Protein AF-A0A699S5C2-F1 (afdb_monomer_lite)

Sequence (89 aa):
MGFSFELTAFSYPDYVGCIDSRKSTSEGIQFLGDKLVSWMSKKQNCTAMSSAEAEYVALSVSCAQVMWMRTQLQDYGFNYNKIPLYCDC

Radius of gyration: 14.58 Å; chains: 1; bounding box: 41×18×41 Å

Structure (mmCIF, N/CA/C/O backbone):
data_AF-A0A699S5C2-F1
#
_entry.id   AF-A0A699S5C2-F1
#
loop_
_atom_site.group_PDB
_atom_site.id
_atom_site.type_symbol
_atom_site.label_atom_id
_atom_site.label_alt_id
_atom_site.label_comp_id
_atom_site.label_asym_id
_atom_site.label_entity_id
_atom_site.label_seq_id
_atom_site.pdbx_PDB_ins_code
_atom_site.Cartn_x
_atom_site.Cartn_y
_atom_site.Cartn_z
_atom_site.occupancy
_atom_site.B_iso_or_equiv
_atom_site.auth_seq_id
_atom_site.auth_comp_id
_atom_site.auth_asym_id
_atom_site.auth_atom_id
_atom_site.pdbx_PDB_model_num
ATOM 1 N N . MET A 1 1 ? -25.784 -5.760 13.396 1.00 38.28 1 MET A N 1
ATOM 2 C CA . MET A 1 1 ? -25.546 -5.974 11.954 1.00 38.28 1 MET A CA 1
ATOM 3 C C . MET A 1 1 ? -24.326 -5.136 11.602 1.00 38.28 1 MET A C 1
ATOM 5 O O . MET A 1 1 ? -24.456 -3.945 11.370 1.00 38.28 1 MET A O 1
ATOM 9 N N . GLY A 1 2 ? -23.130 -5.687 11.816 1.00 47.25 2 GLY A N 1
ATOM 10 C CA . GLY A 1 2 ? -21.888 -4.928 11.674 1.00 47.25 2 GLY A CA 1
ATOM 11 C C . GLY A 1 2 ? -21.468 -4.928 10.216 1.00 47.25 2 GLY A C 1
ATOM 12 O O . GLY A 1 2 ? -21.254 -5.999 9.660 1.00 47.25 2 GLY A O 1
ATOM 13 N N . PHE A 1 3 ? -21.369 -3.755 9.597 1.00 53.66 3 PHE A N 1
ATOM 14 C CA . PHE A 1 3 ? -20.617 -3.626 8.356 1.00 53.66 3 PHE A CA 1
ATOM 15 C C . PHE A 1 3 ? -19.161 -3.973 8.685 1.00 53.66 3 PHE A C 1
ATOM 17 O O . PHE A 1 3 ? -18.526 -3.279 9.480 1.00 53.66 3 PHE A O 1
ATOM 24 N N . SER A 1 4 ? -18.646 -5.081 8.157 1.00 64.44 4 SER A N 1
ATOM 25 C CA . SER A 1 4 ? -17.219 -5.381 8.231 1.00 64.44 4 SER A CA 1
ATOM 26 C C . SER A 1 4 ? -16.503 -4.424 7.284 1.00 64.44 4 SER A C 1
ATOM 28 O O . SER A 1 4 ? -16.471 -4.635 6.074 1.00 64.44 4 SER A O 1
ATOM 30 N N . PHE A 1 5 ? -15.982 -3.327 7.824 1.00 74.62 5 PHE A N 1
ATOM 31 C CA . PHE A 1 5 ? -15.194 -2.351 7.076 1.00 74.62 5 PHE A CA 1
ATOM 32 C C . PHE A 1 5 ? -13.786 -2.898 6.810 1.00 74.62 5 PHE A C 1
ATOM 34 O O . PHE A 1 5 ? -12.811 -2.368 7.312 1.00 74.62 5 PHE A O 1
ATOM 41 N N . GLU A 1 6 ? -13.645 -3.998 6.076 1.00 86.31 6 GLU A N 1
ATOM 42 C CA . GLU A 1 6 ? -12.322 -4.564 5.795 1.00 86.31 6 GLU A CA 1
ATOM 43 C C . GLU A 1 6 ? -11.561 -3.677 4.802 1.00 86.31 6 GLU A C 1
ATOM 45 O O . GLU A 1 6 ? -12.030 -3.434 3.691 1.00 86.31 6 GLU A O 1
ATOM 50 N N . LEU A 1 7 ? -10.396 -3.162 5.203 1.00 88.75 7 LEU A N 1
ATOM 51 C CA . LEU A 1 7 ? -9.511 -2.433 4.297 1.00 88.75 7 LEU A CA 1
ATOM 52 C C . LEU A 1 7 ? -8.764 -3.450 3.429 1.00 88.75 7 LEU A C 1
ATOM 54 O O . LEU A 1 7 ? -8.029 -4.272 3.967 1.00 88.75 7 LEU A O 1
ATOM 58 N N . THR A 1 8 ? -8.938 -3.379 2.112 1.00 91.00 8 THR A N 1
ATOM 59 C CA . THR A 1 8 ? -8.254 -4.234 1.128 1.00 91.00 8 THR A CA 1
ATOM 60 C C . THR A 1 8 ? -7.556 -3.370 0.093 1.00 91.00 8 THR A C 1
ATOM 62 O O . THR A 1 8 ? -8.103 -2.350 -0.329 1.00 91.00 8 THR A O 1
ATOM 65 N N . ALA A 1 9 ? -6.362 -3.771 -0.337 1.00 91.31 9 ALA A N 1
ATOM 66 C CA . ALA A 1 9 ? -5.620 -3.059 -1.365 1.00 91.31 9 ALA A CA 1
ATOM 67 C C . ALA A 1 9 ? -5.164 -3.975 -2.498 1.00 91.31 9 ALA A C 1
ATOM 69 O O . ALA A 1 9 ? -4.791 -5.126 -2.279 1.00 91.31 9 ALA A O 1
ATOM 70 N N . PHE A 1 10 ? -5.154 -3.421 -3.703 1.00 88.88 10 PHE A N 1
ATOM 71 C CA . PHE A 1 10 ? -4.645 -4.036 -4.920 1.00 88.88 10 PHE A CA 1
ATOM 72 C C . PHE A 1 10 ? -3.515 -3.173 -5.472 1.00 88.88 10 PHE A C 1
ATOM 74 O O . PHE A 1 10 ? -3.553 -1.947 -5.350 1.00 88.88 10 PHE A O 1
ATOM 81 N N . SER A 1 11 ? -2.505 -3.804 -6.056 1.00 87.69 11 SER A N 1
ATOM 82 C CA . SER A 1 11 ? -1.404 -3.153 -6.754 1.00 87.69 11 SER A CA 1
ATOM 83 C C . SER A 1 11 ? -1.255 -3.752 -8.145 1.00 87.69 11 SER A C 1
ATOM 85 O O . SER A 1 11 ? -1.277 -4.972 -8.297 1.00 87.69 11 SER A O 1
ATOM 87 N N . TYR A 1 12 ? -1.091 -2.876 -9.132 1.00 83.56 12 TYR A N 1
ATOM 88 C CA . TYR A 1 12 ? -0.915 -3.230 -10.534 1.00 83.56 12 TYR A CA 1
ATOM 89 C C . TYR A 1 12 ? 0.397 -2.603 -11.025 1.00 83.56 12 TYR A C 1
ATOM 91 O O . TYR A 1 12 ? 0.482 -1.378 -11.191 1.00 83.56 12 TYR A O 1
ATOM 99 N N . PRO A 1 13 ? 1.460 -3.403 -11.177 1.00 78.12 13 PRO A N 1
ATOM 100 C CA . PRO A 1 13 ? 2.711 -2.953 -11.757 1.00 78.12 13 PRO A CA 1
ATOM 101 C C . PRO A 1 13 ? 2.622 -2.948 -13.283 1.00 78.12 13 PRO A C 1
ATOM 103 O O . PRO A 1 13 ? 2.437 -3.985 -13.907 1.00 78.12 13 PRO A O 1
ATOM 106 N N . ASP A 1 14 ? 2.826 -1.789 -13.906 1.00 73.31 14 ASP A N 1
ATOM 107 C CA . ASP A 1 14 ? 2.983 -1.701 -15.357 1.00 73.31 14 ASP A CA 1
ATOM 108 C C . ASP A 1 14 ? 4.469 -1.635 -15.727 1.00 73.31 14 ASP A C 1
ATOM 110 O O . ASP A 1 14 ? 5.154 -0.638 -15.483 1.00 73.31 14 ASP A O 1
ATOM 114 N N . TYR A 1 15 ? 4.979 -2.707 -16.334 1.00 59.53 15 TYR A N 1
ATOM 115 C CA . TYR A 1 15 ? 6.348 -2.780 -16.848 1.00 59.53 15 TYR A CA 1
ATOM 116 C C . TYR A 1 15 ? 6.493 -2.247 -18.290 1.00 59.53 15 TYR A C 1
ATOM 118 O O . TYR A 1 15 ? 7.581 -1.826 -18.680 1.00 59.53 15 TYR A O 1
ATOM 126 N N . VAL A 1 16 ? 5.422 -2.229 -19.094 1.00 58.00 16 VAL A N 1
ATOM 127 C CA . VAL A 1 16 ? 5.501 -2.102 -20.568 1.00 58.00 16 VAL A CA 1
ATOM 128 C C . VAL A 1 16 ? 4.959 -0.763 -21.095 1.00 58.00 16 VAL A C 1
ATOM 130 O O . VAL A 1 16 ? 5.219 -0.401 -22.243 1.00 58.00 16 VAL A O 1
ATOM 133 N N . GLY A 1 17 ? 4.279 0.038 -20.274 1.00 55.34 17 GLY A N 1
ATOM 134 C CA . GLY A 1 17 ? 3.505 1.203 -20.723 1.00 55.34 17 GLY A CA 1
ATOM 135 C C . GLY A 1 17 ? 4.244 2.400 -21.338 1.00 55.34 17 GLY A C 1
ATOM 136 O O . GLY A 1 17 ? 3.584 3.359 -21.736 1.00 55.34 17 GLY A O 1
ATOM 137 N N . CYS A 1 18 ? 5.581 2.426 -21.454 1.00 52.50 18 CYS A N 1
ATOM 138 C CA . CYS A 1 18 ? 6.254 3.582 -22.065 1.00 52.50 18 CYS A CA 1
ATOM 139 C C . CYS A 1 18 ? 7.543 3.250 -22.835 1.00 52.50 18 CYS A C 1
ATOM 141 O O . CYS A 1 18 ? 8.648 3.376 -22.301 1.00 52.50 18 CYS A O 1
ATOM 143 N N . ILE A 1 19 ? 7.398 2.931 -24.127 1.00 51.75 19 ILE A N 1
ATOM 144 C CA . ILE A 1 19 ? 8.507 2.774 -25.093 1.00 51.75 19 ILE A CA 1
ATOM 145 C C . ILE A 1 19 ? 9.379 4.045 -25.173 1.00 51.75 19 ILE A C 1
ATOM 147 O O . ILE A 1 19 ? 10.595 3.936 -25.308 1.00 51.75 19 ILE A O 1
ATOM 151 N N . ASP A 1 20 ? 8.790 5.231 -24.980 1.00 51.41 20 ASP A N 1
ATOM 152 C CA . ASP A 1 20 ? 9.499 6.516 -25.085 1.00 51.41 20 ASP A CA 1
ATOM 153 C C . ASP A 1 20 ? 10.318 6.913 -23.842 1.00 51.41 20 ASP A C 1
ATOM 155 O O . ASP A 1 20 ? 11.227 7.732 -23.950 1.00 51.41 20 ASP A O 1
ATOM 159 N N . SER A 1 21 ? 10.024 6.376 -22.646 1.00 55.44 21 SER A N 1
ATOM 160 C CA . SER A 1 21 ? 10.737 6.782 -21.414 1.00 55.44 21 SER A CA 1
ATOM 161 C C . SER A 1 21 ? 11.235 5.648 -20.521 1.00 55.44 21 SER A C 1
ATOM 163 O O . SER A 1 21 ? 11.941 5.931 -19.554 1.00 55.44 21 SER A O 1
ATOM 165 N N . ARG A 1 22 ? 10.888 4.383 -20.810 1.00 56.94 22 ARG A N 1
ATOM 166 C CA . ARG A 1 22 ? 11.143 3.215 -19.940 1.00 56.94 22 ARG A CA 1
ATOM 167 C C . ARG A 1 22 ? 10.729 3.435 -18.476 1.00 56.94 22 ARG A C 1
ATOM 169 O O . ARG A 1 22 ? 11.339 2.887 -17.567 1.00 56.94 22 ARG A O 1
ATOM 176 N N . LYS A 1 23 ? 9.754 4.305 -18.214 1.00 58.75 23 LYS A N 1
ATOM 177 C CA . LYS A 1 23 ? 9.247 4.570 -16.864 1.00 58.75 23 LYS A CA 1
ATOM 178 C C . LYS A 1 23 ? 7.932 3.833 -16.699 1.00 58.75 23 LYS A C 1
ATOM 180 O O . LYS A 1 23 ? 6.968 4.159 -17.388 1.00 58.75 23 LYS A O 1
ATOM 185 N N . SER A 1 24 ? 7.938 2.866 -15.795 1.00 65.19 24 SER A N 1
ATOM 186 C CA . SER A 1 24 ? 6.778 2.093 -15.367 1.00 65.19 24 SER A CA 1
ATOM 187 C C . SER A 1 24 ? 5.731 2.967 -14.682 1.00 65.19 24 SER A C 1
ATOM 189 O O . SER A 1 24 ? 6.062 4.010 -14.110 1.00 65.19 24 SER A O 1
ATOM 191 N N . THR A 1 25 ? 4.475 2.535 -14.703 1.00 71.31 25 THR A N 1
ATOM 192 C CA . THR A 1 25 ? 3.398 3.141 -13.910 1.00 71.31 25 THR A CA 1
ATOM 193 C C . THR A 1 25 ? 3.025 2.166 -12.802 1.00 71.31 25 THR A C 1
ATOM 195 O O . THR A 1 25 ? 2.851 0.979 -13.040 1.00 71.31 25 THR A O 1
ATOM 198 N N . SER A 1 26 ? 2.955 2.644 -11.566 1.00 77.31 26 SER A N 1
ATOM 199 C CA . SER A 1 26 ? 2.427 1.871 -10.447 1.00 77.31 26 SER A CA 1
ATOM 200 C C . SER A 1 26 ? 1.008 2.319 -10.180 1.00 77.31 26 SER A C 1
ATOM 202 O O . SER A 1 26 ? 0.793 3.482 -9.827 1.00 77.31 26 SER A O 1
ATOM 204 N N . GLU A 1 27 ? 0.059 1.405 -10.320 1.00 84.06 27 GLU A N 1
ATOM 205 C CA . GLU A 1 27 ? -1.326 1.658 -9.952 1.00 84.06 27 GLU A CA 1
ATOM 206 C C . GLU A 1 27 ? -1.693 0.901 -8.681 1.00 84.06 27 GLU A C 1
ATOM 208 O O . GLU A 1 27 ? -1.101 -0.125 -8.326 1.00 84.06 27 GLU A O 1
ATOM 213 N N . GLY A 1 28 ? -2.651 1.453 -7.952 1.00 86.88 28 GLY A N 1
ATOM 214 C CA . GLY A 1 28 ? -3.144 0.855 -6.728 1.00 86.88 28 GLY A CA 1
ATOM 215 C C . GLY A 1 28 ? -4.573 1.274 -6.449 1.00 86.88 28 GLY A C 1
ATOM 216 O O . GLY A 1 28 ? -4.961 2.410 -6.713 1.00 86.88 28 GLY A O 1
ATOM 217 N N . ILE A 1 29 ? -5.352 0.342 -5.914 1.00 90.75 29 ILE A N 1
ATOM 218 C CA . ILE A 1 29 ? -6.767 0.538 -5.595 1.00 90.75 29 ILE A CA 1
ATOM 219 C C . ILE A 1 29 ? -6.982 0.119 -4.158 1.00 90.75 29 ILE A C 1
ATOM 221 O O . ILE A 1 29 ? -6.519 -0.947 -3.755 1.00 90.75 29 ILE A O 1
ATOM 225 N N . GLN A 1 30 ? -7.700 0.928 -3.389 1.00 91.44 30 GLN A N 1
ATOM 226 C CA . GLN A 1 30 ? -8.023 0.617 -2.005 1.00 91.44 30 GLN A CA 1
ATOM 227 C C . GLN A 1 30 ? -9.531 0.636 -1.782 1.00 91.44 30 GLN A C 1
ATOM 229 O O . GLN A 1 30 ? -10.237 1.587 -2.138 1.00 91.44 30 GLN A O 1
ATOM 234 N N . PHE A 1 31 ? -10.001 -0.428 -1.145 1.00 90.69 31 PHE A N 1
ATOM 235 C CA . PHE A 1 31 ? -11.390 -0.666 -0.796 1.00 90.69 31 PHE A CA 1
ATOM 236 C C . PHE A 1 31 ? -11.567 -0.664 0.717 1.00 90.69 31 PHE A C 1
ATOM 238 O O . PHE A 1 31 ? -10.712 -1.161 1.446 1.00 90.69 31 PHE A O 1
ATO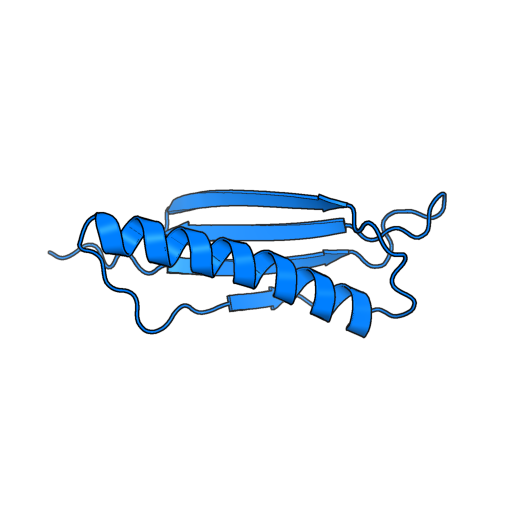M 245 N N . LEU A 1 32 ? -12.693 -0.129 1.181 1.00 90.12 32 LEU A N 1
ATOM 246 C CA . LEU A 1 32 ? -13.155 -0.254 2.559 1.00 90.12 32 LEU A CA 1
ATOM 247 C C . LEU A 1 32 ? -14.500 -0.987 2.548 1.00 90.12 32 LEU A C 1
ATOM 249 O O . LEU A 1 32 ? -15.524 -0.417 2.155 1.00 90.12 32 LEU A O 1
ATOM 253 N N . GLY A 1 33 ? -14.490 -2.262 2.937 1.00 88.25 33 GLY A N 1
ATOM 254 C CA . GLY A 1 33 ? -15.556 -3.194 2.569 1.00 88.25 33 GLY A CA 1
ATOM 255 C C . GLY A 1 33 ? -15.667 -3.274 1.044 1.00 88.25 33 GLY A C 1
ATOM 256 O O . GLY A 1 33 ? -14.657 -3.336 0.352 1.00 88.25 33 GLY A O 1
ATOM 257 N N . ASP A 1 34 ? -16.881 -3.158 0.510 1.00 88.00 34 ASP A N 1
ATOM 258 C CA . ASP A 1 34 ? -17.123 -3.218 -0.942 1.00 88.00 34 ASP A CA 1
ATOM 259 C C . ASP A 1 34 ? -17.002 -1.854 -1.648 1.00 88.00 34 ASP A C 1
ATOM 261 O O . ASP A 1 34 ? -17.351 -1.711 -2.822 1.00 88.00 34 ASP A O 1
ATOM 265 N N . LYS A 1 35 ? -16.560 -0.805 -0.941 1.00 89.94 35 LYS A N 1
ATOM 266 C CA . LYS A 1 35 ? -16.512 0.561 -1.482 1.00 89.94 35 LYS A CA 1
ATOM 267 C C . LYS A 1 35 ? -15.094 0.953 -1.862 1.00 89.94 35 LYS A C 1
ATOM 269 O O . LYS A 1 35 ? -14.212 0.951 -1.008 1.00 89.94 35 LYS A O 1
ATOM 274 N N . LEU A 1 36 ? -14.896 1.362 -3.115 1.00 90.56 36 LEU A N 1
ATOM 275 C CA . LEU A 1 36 ? -13.655 2.000 -3.552 1.00 90.56 36 LEU A CA 1
ATOM 276 C C . LEU A 1 36 ? -13.536 3.360 -2.861 1.00 90.56 36 LEU A C 1
ATOM 278 O O . LEU A 1 36 ? -14.401 4.223 -3.017 1.00 90.56 36 LEU A O 1
ATOM 282 N N . VAL A 1 37 ? -12.475 3.531 -2.079 1.00 90.75 37 VAL A N 1
ATOM 283 C CA . VAL A 1 37 ? -12.233 4.746 -1.284 1.00 90.75 37 VAL A CA 1
ATOM 284 C C . VAL A 1 37 ? -10.995 5.503 -1.742 1.00 90.75 37 VAL A C 1
ATOM 286 O O . VAL A 1 37 ? -10.879 6.697 -1.474 1.00 90.75 37 VAL A O 1
ATOM 289 N N . SER A 1 38 ? -10.067 4.836 -2.432 1.00 88.50 38 SER A N 1
ATOM 290 C CA . SER A 1 38 ? -8.874 5.478 -2.967 1.00 88.50 38 SER A CA 1
ATOM 291 C C . SER A 1 38 ? -8.339 4.740 -4.194 1.00 88.50 38 SER A C 1
ATOM 293 O O . SER A 1 38 ? -8.533 3.534 -4.354 1.00 88.50 38 SER A O 1
ATOM 295 N N . TRP A 1 39 ? -7.700 5.506 -5.073 1.00 88.12 39 TRP A N 1
ATOM 296 C CA . TRP A 1 39 ? -6.999 5.045 -6.263 1.00 88.12 39 TRP A CA 1
ATOM 297 C C . TRP A 1 39 ? -5.707 5.848 -6.385 1.00 88.12 39 TRP A C 1
ATOM 299 O O . TRP A 1 39 ? -5.696 7.059 -6.142 1.00 88.12 39 TRP A O 1
ATOM 309 N N . MET A 1 40 ? -4.629 5.195 -6.799 1.00 84.25 40 MET A N 1
ATOM 310 C CA . MET A 1 40 ? -3.380 5.842 -7.174 1.00 84.25 40 MET A CA 1
ATOM 311 C C . MET A 1 40 ? -2.932 5.379 -8.555 1.00 84.25 40 MET A C 1
ATOM 313 O O . MET A 1 40 ? -3.03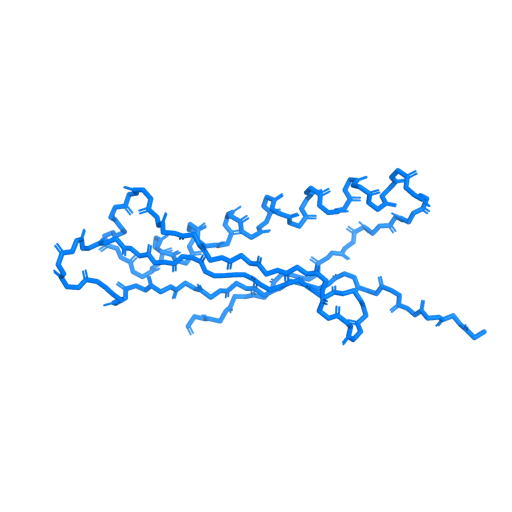3 4.205 -8.889 1.00 84.25 40 MET A O 1
ATOM 317 N N . SER A 1 41 ? -2.371 6.304 -9.327 1.00 82.38 41 SER A N 1
ATOM 318 C CA . SER A 1 41 ? 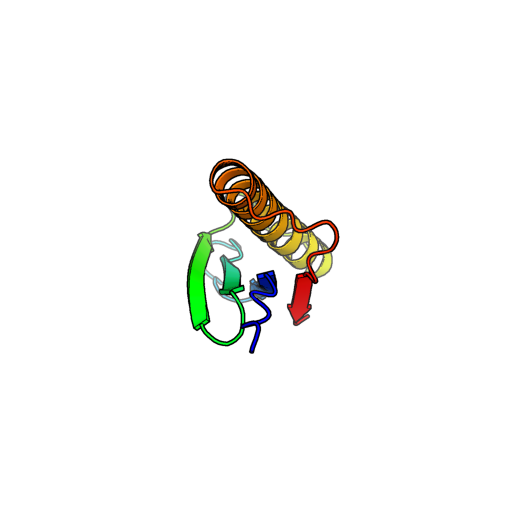-1.589 5.998 -10.522 1.00 82.38 41 SER A CA 1
ATOM 319 C C . SER A 1 41 ? -0.348 6.879 -10.473 1.00 82.38 41 SER A C 1
ATOM 321 O O . SER A 1 41 ? -0.431 8.110 -10.498 1.00 82.38 41 SER A O 1
ATOM 323 N N . LYS A 1 42 ? 0.810 6.258 -10.255 1.00 78.44 42 LYS A N 1
ATOM 324 C CA . LYS A 1 42 ? 2.080 6.948 -10.038 1.00 78.44 42 LYS A CA 1
ATOM 325 C C . LYS A 1 42 ? 3.091 6.482 -11.065 1.00 78.44 42 LYS A C 1
ATOM 327 O O . LYS A 1 42 ? 3.539 5.340 -11.037 1.00 78.44 42 LYS A O 1
ATOM 332 N N . LYS A 1 43 ? 3.527 7.402 -11.922 1.00 77.06 43 LYS A N 1
ATOM 333 C CA . LYS A 1 43 ? 4.674 7.163 -12.796 1.00 77.06 43 LYS A CA 1
ATOM 334 C C . LYS A 1 43 ? 5.928 6.977 -11.941 1.00 77.06 43 LYS A C 1
ATOM 336 O O . LYS A 1 43 ? 6.247 7.826 -11.105 1.00 77.06 43 LYS A O 1
ATOM 341 N N . GLN A 1 44 ? 6.631 5.870 -12.134 1.00 68.81 44 GLN A N 1
ATOM 342 C CA . GLN A 1 44 ? 7.880 5.598 -11.442 1.00 68.81 44 GLN A CA 1
ATOM 343 C C . GLN A 1 44 ? 8.942 6.611 -11.886 1.00 68.81 44 GLN A C 1
ATOM 345 O O . GLN A 1 44 ? 9.110 6.911 -13.072 1.00 68.81 44 GLN A O 1
ATOM 350 N N . ASN A 1 45 ? 9.651 7.175 -10.906 1.00 65.19 45 ASN A N 1
ATOM 351 C CA . ASN A 1 45 ? 10.749 8.106 -11.170 1.00 65.19 45 ASN A CA 1
ATOM 352 C C . ASN A 1 45 ? 11.964 7.379 -11.760 1.00 65.19 45 ASN A C 1
ATOM 354 O O . ASN A 1 45 ? 12.670 7.957 -12.589 1.00 65.19 45 ASN A O 1
ATOM 358 N N . CYS A 1 46 ? 12.162 6.122 -11.353 1.00 62.25 46 CYS A N 1
ATOM 359 C CA . CYS A 1 46 ? 13.199 5.235 -11.857 1.00 62.25 46 CYS A CA 1
ATOM 360 C C . CYS A 1 46 ? 12.656 4.336 -12.969 1.00 62.25 46 CYS A C 1
ATOM 362 O O . CYS A 1 46 ? 11.501 3.915 -12.945 1.00 62.25 46 CYS A O 1
ATOM 364 N N . THR A 1 47 ? 13.514 4.049 -13.941 1.00 66.88 47 THR A N 1
ATOM 365 C CA . THR A 1 47 ? 13.277 3.018 -14.947 1.00 66.88 47 THR A CA 1
ATOM 366 C C . THR A 1 47 ? 13.489 1.659 -14.301 1.00 66.88 47 THR A C 1
ATOM 368 O O . THR A 1 47 ? 14.617 1.349 -13.926 1.00 66.88 47 THR A O 1
ATOM 371 N N . ALA A 1 48 ? 12.426 0.865 -14.175 1.00 67.44 48 ALA A N 1
ATOM 372 C CA . ALA A 1 48 ? 12.552 -0.522 -13.754 1.00 67.44 48 ALA A CA 1
ATOM 373 C C . ALA A 1 48 ? 13.311 -1.305 -14.835 1.00 67.44 48 ALA A C 1
ATOM 375 O O . ALA A 1 48 ? 12.959 -1.270 -16.017 1.00 67.44 48 ALA A O 1
ATOM 376 N N . MET A 1 49 ? 14.378 -1.998 -14.448 1.00 74.12 49 MET A N 1
ATOM 377 C CA . MET A 1 49 ? 15.181 -2.813 -15.364 1.00 74.12 49 MET A CA 1
ATOM 378 C C . MET A 1 49 ? 14.608 -4.227 -15.532 1.00 74.12 49 MET A C 1
ATOM 380 O O . MET A 1 49 ? 15.017 -4.944 -16.441 1.00 74.12 49 MET A O 1
ATOM 384 N N . SER A 1 50 ? 13.636 -4.617 -14.701 1.00 74.62 50 SER A N 1
ATOM 385 C CA . SER A 1 50 ? 12.938 -5.909 -14.749 1.00 74.62 50 SER A CA 1
ATOM 386 C C . SER A 1 50 ? 11.482 -5.791 -14.280 1.00 74.62 50 SER A C 1
ATOM 388 O O . SER A 1 50 ? 11.133 -4.830 -13.591 1.00 74.62 50 SER A O 1
ATOM 390 N N . SER A 1 51 ? 10.643 -6.779 -14.612 1.00 75.31 51 SER A N 1
ATOM 391 C CA . SER A 1 51 ? 9.260 -6.854 -14.115 1.00 75.31 51 SER A CA 1
ATOM 392 C C . SER A 1 51 ? 9.210 -6.990 -12.591 1.00 75.31 51 SER A C 1
ATOM 394 O O . SER A 1 51 ? 8.484 -6.250 -11.943 1.00 75.31 51 SER A O 1
ATOM 396 N N . ALA A 1 52 ? 10.078 -7.824 -12.010 1.00 83.06 52 ALA A N 1
ATOM 397 C CA . ALA A 1 52 ? 10.173 -8.012 -10.562 1.00 83.06 52 ALA A CA 1
ATOM 398 C C . ALA A 1 52 ? 10.504 -6.707 -9.811 1.00 83.06 52 ALA A C 1
ATOM 400 O O . ALA A 1 52 ? 9.989 -6.451 -8.724 1.00 83.06 52 ALA A O 1
ATOM 401 N N . GLU A 1 53 ? 11.350 -5.852 -10.391 1.00 81.19 53 GLU A N 1
ATOM 402 C CA . GLU A 1 53 ? 11.627 -4.526 -9.835 1.00 81.19 53 GLU A CA 1
ATOM 403 C C . GLU A 1 53 ? 10.398 -3.611 -9.933 1.00 81.19 53 GLU A C 1
ATOM 405 O O . GLU A 1 53 ? 10.061 -2.936 -8.960 1.00 81.19 53 GLU A O 1
ATOM 410 N N . ALA A 1 54 ? 9.691 -3.621 -11.068 1.00 79.94 54 ALA A N 1
ATOM 411 C CA . ALA A 1 54 ? 8.461 -2.848 -11.237 1.00 79.94 54 ALA A CA 1
ATOM 412 C C . ALA A 1 54 ? 7.362 -3.289 -10.250 1.00 79.94 54 ALA A C 1
ATOM 414 O O . ALA A 1 54 ? 6.714 -2.427 -9.651 1.00 79.94 54 ALA A O 1
ATOM 415 N N . GLU A 1 55 ? 7.206 -4.599 -10.036 1.00 83.81 55 GLU A N 1
ATOM 416 C CA . GLU A 1 55 ? 6.318 -5.224 -9.045 1.00 83.81 55 GLU A CA 1
ATOM 417 C C . GLU A 1 55 ? 6.666 -4.785 -7.625 1.00 83.81 55 GLU A C 1
ATOM 419 O O . GLU A 1 55 ? 5.809 -4.280 -6.898 1.00 83.81 55 GLU A O 1
ATOM 424 N N . TYR A 1 56 ? 7.939 -4.897 -7.239 1.00 84.25 56 TYR A N 1
ATOM 425 C CA . TYR A 1 56 ? 8.395 -4.479 -5.916 1.00 84.25 56 TYR A CA 1
ATOM 426 C C . TYR A 1 56 ? 8.150 -2.986 -5.671 1.00 84.25 56 TYR A C 1
ATOM 428 O O . TYR A 1 56 ? 7.680 -2.589 -4.600 1.00 84.25 56 TYR A O 1
ATOM 436 N N . VAL A 1 57 ? 8.424 -2.140 -6.668 1.00 83.81 57 VAL A N 1
ATOM 437 C CA . VAL A 1 57 ? 8.171 -0.701 -6.563 1.00 83.81 57 VAL A CA 1
ATOM 438 C C . VAL A 1 57 ? 6.671 -0.426 -6.434 1.00 83.81 57 VAL A C 1
ATOM 440 O O . VAL A 1 57 ? 6.287 0.339 -5.547 1.00 83.81 57 VAL A O 1
ATOM 443 N N . ALA A 1 58 ? 5.815 -1.068 -7.232 1.00 83.50 58 ALA A N 1
ATOM 444 C CA . ALA A 1 58 ? 4.364 -0.900 -7.134 1.00 83.50 58 ALA A CA 1
ATOM 445 C C . ALA A 1 58 ? 3.825 -1.324 -5.758 1.00 83.50 58 ALA A C 1
ATOM 447 O O . ALA A 1 58 ? 3.122 -0.546 -5.106 1.00 83.50 58 ALA A O 1
ATOM 448 N N . LEU A 1 59 ? 4.262 -2.483 -5.259 1.00 87.25 59 LEU A N 1
ATOM 449 C CA . LEU A 1 59 ? 3.946 -2.976 -3.919 1.00 87.25 59 LEU A CA 1
ATOM 450 C C . LEU A 1 59 ? 4.393 -2.009 -2.823 1.00 87.25 59 LEU A C 1
ATOM 452 O O . LEU A 1 59 ? 3.627 -1.734 -1.901 1.00 87.25 59 LEU A O 1
ATOM 456 N N . SER A 1 60 ? 5.607 -1.461 -2.917 1.00 88.56 60 SER A N 1
ATOM 457 C CA . SER A 1 60 ? 6.126 -0.515 -1.920 1.00 88.56 60 SER A CA 1
ATOM 458 C C . SER A 1 60 ? 5.285 0.763 -1.846 1.00 88.56 60 SER A C 1
ATOM 460 O O . SER A 1 60 ? 4.984 1.262 -0.759 1.00 88.56 60 SER A O 1
ATOM 462 N N . VAL A 1 61 ? 4.850 1.262 -3.004 1.00 86.94 61 VAL A N 1
ATOM 463 C CA . VAL A 1 61 ? 4.047 2.478 -3.135 1.00 86.94 61 VAL A CA 1
ATOM 464 C C . VAL A 1 61 ? 2.625 2.239 -2.617 1.00 86.94 61 VAL A C 1
ATOM 466 O O . VAL A 1 61 ? 2.126 3.050 -1.834 1.00 86.94 61 VAL A O 1
ATOM 469 N N . SER A 1 62 ? 2.012 1.104 -2.966 1.00 88.81 62 SER A N 1
ATOM 470 C CA . SER A 1 62 ? 0.693 0.714 -2.452 1.00 88.81 62 SER A CA 1
ATOM 471 C C . SER A 1 62 ? 0.721 0.467 -0.937 1.00 88.81 62 SER A C 1
ATOM 473 O O . SER A 1 62 ? -0.134 0.968 -0.208 1.00 88.81 62 SER A O 1
ATOM 475 N N . CYS A 1 63 ? 1.759 -0.199 -0.421 1.00 90.31 63 CYS A N 1
ATOM 476 C CA . CYS A 1 63 ? 1.948 -0.427 1.014 1.00 90.31 63 CYS A CA 1
ATOM 477 C C . CYS A 1 63 ? 2.037 0.888 1.803 1.00 90.31 63 CYS A C 1
ATOM 479 O O . CYS A 1 63 ? 1.370 1.041 2.827 1.00 90.31 63 CYS A O 1
ATOM 481 N N . ALA A 1 64 ? 2.791 1.876 1.308 1.00 91.19 64 ALA A N 1
ATOM 482 C CA . ALA A 1 64 ? 2.864 3.192 1.940 1.00 91.19 64 ALA A CA 1
ATOM 483 C C . ALA A 1 64 ? 1.488 3.881 2.012 1.00 91.19 64 ALA A C 1
ATOM 485 O O . ALA A 1 64 ? 1.138 4.448 3.049 1.00 91.19 64 ALA A O 1
ATOM 486 N N . GLN A 1 65 ? 0.685 3.793 0.947 1.00 90.44 65 GLN A N 1
ATOM 487 C CA . GLN A 1 65 ? -0.670 4.348 0.930 1.00 90.44 65 GLN A CA 1
ATOM 488 C C . GLN A 1 65 ? -1.593 3.630 1.921 1.00 90.44 65 GLN A C 1
ATOM 490 O O . GLN A 1 65 ? -2.306 4.280 2.683 1.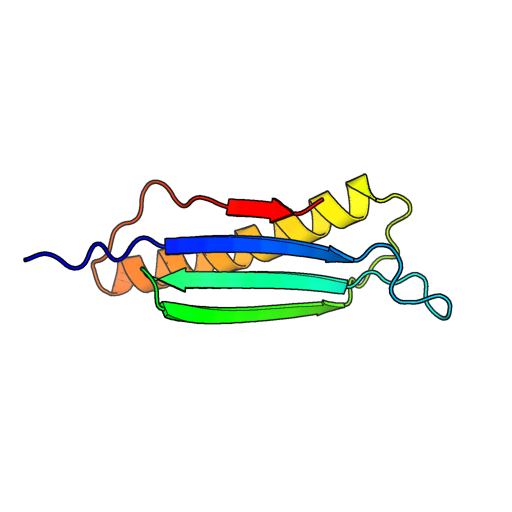00 90.44 65 GLN A O 1
ATOM 495 N N . VAL A 1 66 ? -1.540 2.299 1.964 1.00 91.25 66 VAL A N 1
ATOM 496 C CA . VAL A 1 66 ? -2.312 1.482 2.911 1.00 91.25 66 VAL A CA 1
ATOM 497 C C . VAL A 1 66 ? -1.953 1.806 4.357 1.00 91.25 66 VAL A C 1
ATOM 499 O O . VAL A 1 66 ? -2.843 1.943 5.194 1.00 91.25 66 VAL A O 1
ATOM 502 N N . MET A 1 67 ? -0.664 1.964 4.659 1.00 92.00 67 MET A N 1
ATOM 503 C CA . MET A 1 67 ? -0.205 2.340 5.996 1.00 92.00 67 MET A CA 1
ATOM 504 C C . MET A 1 67 ? -0.709 3.726 6.392 1.00 92.00 67 MET A C 1
ATOM 506 O O . MET A 1 67 ? -1.203 3.893 7.505 1.00 92.00 67 MET A O 1
ATOM 510 N N . TRP A 1 68 ? -0.670 4.695 5.474 1.00 91.94 68 TRP A N 1
ATOM 511 C CA . TRP A 1 68 ? -1.244 6.019 5.712 1.00 91.94 68 TRP A CA 1
ATOM 512 C C . TRP A 1 68 ? -2.752 5.944 5.995 1.00 91.94 68 TRP A C 1
ATOM 514 O O . TRP A 1 68 ? -3.219 6.497 6.990 1.00 91.94 68 TRP A O 1
ATOM 524 N N . MET A 1 69 ? -3.509 5.192 5.189 1.00 91.25 69 MET A N 1
ATOM 525 C CA . MET A 1 69 ? -4.948 4.991 5.404 1.00 91.25 69 MET A CA 1
ATOM 526 C C . MET A 1 69 ? -5.241 4.305 6.739 1.00 91.25 69 MET A C 1
ATOM 528 O O . MET A 1 69 ? -6.161 4.709 7.447 1.00 91.25 69 MET A O 1
ATOM 532 N N . ARG A 1 70 ? -4.450 3.294 7.116 1.00 91.62 70 ARG A N 1
ATOM 533 C CA . ARG A 1 70 ? -4.565 2.619 8.413 1.00 91.62 70 ARG A CA 1
ATOM 534 C C . ARG A 1 70 ? -4.389 3.603 9.563 1.00 91.62 70 ARG A C 1
ATOM 536 O O . ARG A 1 70 ? -5.198 3.575 10.483 1.00 91.62 70 ARG A O 1
ATOM 543 N N . THR A 1 71 ? -3.364 4.453 9.519 1.00 91.88 71 THR A N 1
ATOM 544 C CA . THR A 1 71 ? -3.129 5.461 10.563 1.00 91.88 71 THR A CA 1
ATOM 545 C C . THR A 1 71 ? -4.299 6.437 10.657 1.00 91.88 71 THR A C 1
ATOM 547 O O . THR A 1 71 ? -4.799 6.671 11.749 1.00 91.88 71 THR A O 1
ATOM 550 N N . GLN A 1 72 ? -4.815 6.926 9.526 1.00 91.31 72 GLN A N 1
ATOM 551 C CA . GLN A 1 72 ? -5.997 7.798 9.529 1.00 91.31 72 GLN A CA 1
ATOM 552 C C . GLN A 1 72 ? -7.230 7.107 10.123 1.00 91.31 72 GLN A C 1
ATOM 554 O O . GLN A 1 72 ? -7.955 7.691 10.918 1.00 91.31 72 GLN A O 1
ATOM 559 N N . LEU A 1 73 ? -7.465 5.840 9.783 1.00 89.75 73 LEU A N 1
ATOM 560 C CA . LEU A 1 73 ? -8.578 5.067 10.335 1.00 89.75 73 LEU A CA 1
ATOM 561 C C . LEU A 1 73 ? -8.421 4.812 11.842 1.00 89.75 73 LEU A C 1
ATOM 563 O O . LEU A 1 73 ? -9.421 4.823 12.561 1.00 89.75 73 LEU A O 1
ATOM 567 N N . GLN A 1 74 ? -7.186 4.647 12.325 1.00 91.25 74 GLN A N 1
ATOM 568 C CA . GLN A 1 74 ? -6.889 4.534 13.755 1.00 91.25 74 GLN A CA 1
ATOM 569 C C . GLN A 1 74 ? -7.247 5.812 14.517 1.00 91.25 74 GLN A C 1
ATOM 571 O O . GLN A 1 74 ? -7.814 5.703 15.605 1.00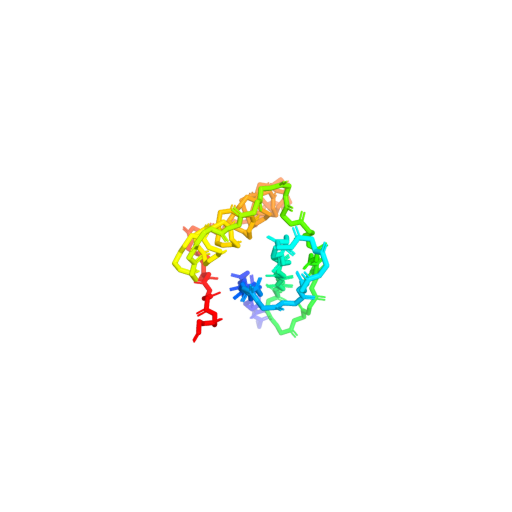 91.25 74 GLN A O 1
ATOM 576 N N . ASP A 1 75 ? -7.018 6.992 13.935 1.00 93.06 75 ASP A N 1
ATOM 577 C CA . ASP A 1 75 ? -7.420 8.275 14.534 1.00 93.06 75 ASP A CA 1
ATOM 578 C C . ASP A 1 75 ? -8.951 8.385 14.688 1.00 93.06 75 ASP A C 1
ATOM 580 O O . ASP A 1 75 ? -9.447 8.992 15.637 1.00 93.06 75 ASP A O 1
ATOM 584 N N . TYR A 1 76 ? -9.714 7.729 13.806 1.00 88.56 76 TYR A N 1
ATOM 585 C CA . TYR A 1 76 ? -11.176 7.609 13.899 1.00 88.56 76 TYR A CA 1
ATOM 586 C C . TYR A 1 76 ? -11.661 6.452 14.792 1.00 88.56 76 TYR A C 1
ATOM 588 O O . TYR A 1 76 ? -12.865 6.217 14.895 1.00 88.56 76 TYR A O 1
ATOM 596 N N . GLY A 1 77 ? -10.753 5.719 15.442 1.00 90.06 77 GLY A N 1
ATOM 597 C CA . GLY A 1 77 ? -11.076 4.602 16.336 1.00 90.06 77 GLY A CA 1
ATOM 598 C C . GLY A 1 77 ? -11.226 3.239 15.650 1.00 90.06 77 GLY A C 1
ATOM 599 O O . GLY A 1 77 ? -11.590 2.266 16.310 1.00 90.06 77 GLY A O 1
ATOM 600 N N . PHE A 1 78 ? -10.922 3.126 14.353 1.00 87.12 78 PHE A N 1
ATOM 601 C CA . PHE A 1 78 ? -10.922 1.854 13.626 1.00 87.12 78 PHE A CA 1
ATOM 602 C C . PHE A 1 78 ? -9.520 1.240 13.598 1.00 87.12 78 PHE A C 1
ATOM 604 O O . PHE A 1 78 ? -8.594 1.786 13.001 1.00 87.12 78 PHE A O 1
ATOM 611 N N . ASN A 1 79 ? -9.353 0.065 14.208 1.00 86.81 79 ASN A N 1
ATOM 612 C CA . ASN A 1 79 ? -8.056 -0.603 14.266 1.00 86.81 79 ASN A CA 1
ATOM 613 C C . ASN A 1 79 ? -8.002 -1.837 13.355 1.00 86.81 79 ASN A C 1
ATOM 615 O O . ASN A 1 79 ? -8.588 -2.876 13.656 1.00 86.81 79 ASN A O 1
ATOM 619 N N . TYR A 1 80 ? -7.255 -1.724 12.255 1.00 85.62 80 TYR A N 1
ATOM 620 C CA . TYR A 1 80 ? -7.013 -2.814 11.310 1.00 85.62 80 TYR A CA 1
ATOM 621 C C . TYR A 1 80 ? -5.634 -3.420 11.543 1.00 85.62 80 TYR A C 1
ATOM 623 O O . TYR A 1 80 ? -4.624 -2.812 11.204 1.00 85.62 80 TYR A O 1
ATOM 631 N N . ASN A 1 81 ? -5.571 -4.625 12.111 1.00 83.75 81 ASN A N 1
ATOM 632 C CA . ASN A 1 81 ? -4.295 -5.298 12.393 1.00 83.75 81 ASN A CA 1
ATOM 633 C C . ASN A 1 81 ? -3.730 -6.074 11.203 1.00 83.75 81 ASN A C 1
ATOM 635 O O . ASN A 1 81 ? -2.517 -6.261 11.113 1.00 83.75 81 ASN A O 1
ATOM 639 N N . LYS A 1 82 ? -4.602 -6.503 10.293 1.00 86.12 82 LYS A N 1
ATOM 640 C CA . LYS A 1 82 ? -4.254 -7.245 9.088 1.00 86.12 82 LYS A CA 1
ATOM 641 C C . LYS A 1 82 ? -4.983 -6.599 7.920 1.00 86.12 82 LYS A C 1
ATOM 643 O O . LYS A 1 82 ? -6.196 -6.443 7.984 1.00 86.12 82 LYS A O 1
ATOM 648 N N . ILE A 1 83 ? -4.227 -6.201 6.906 1.00 90.50 83 ILE A N 1
ATOM 649 C CA . ILE A 1 83 ? -4.745 -5.587 5.687 1.00 90.50 83 ILE A CA 1
ATOM 650 C C . ILE A 1 83 ? -4.201 -6.417 4.525 1.00 90.50 83 ILE A C 1
ATOM 652 O O . ILE A 1 83 ? -2.978 -6.450 4.352 1.00 90.50 83 ILE A O 1
ATOM 656 N N . PRO A 1 84 ? -5.046 -7.150 3.786 1.00 90.00 84 PRO A N 1
ATOM 657 C CA . PRO A 1 84 ? -4.602 -7.851 2.594 1.00 90.00 84 PRO A CA 1
ATOM 658 C C . PRO A 1 84 ? -4.175 -6.846 1.517 1.00 90.00 84 PRO A C 1
ATOM 660 O O . PRO A 1 84 ? -4.906 -5.909 1.187 1.00 90.00 84 PRO A O 1
ATOM 663 N N . LEU A 1 85 ? -2.975 -7.064 0.981 1.00 89.88 85 LEU A N 1
ATOM 664 C CA . LEU A 1 85 ? -2.434 -6.358 -0.172 1.00 89.88 85 LEU A CA 1
ATOM 665 C C . LEU A 1 85 ? -2.180 -7.391 -1.270 1.00 89.88 85 LEU A C 1
ATOM 667 O O . LEU A 1 85 ? -1.318 -8.25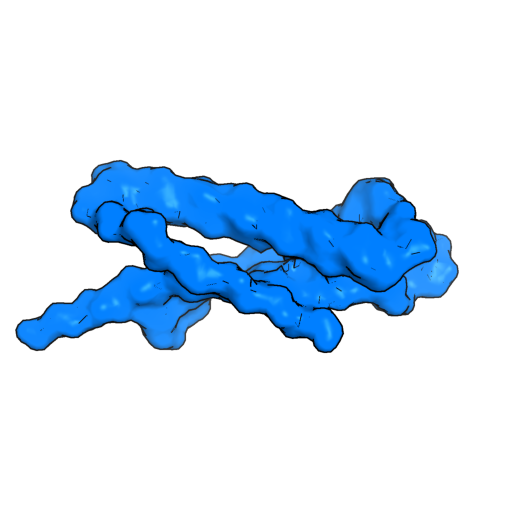6 -1.117 1.00 89.88 85 LEU A O 1
ATOM 671 N N . TYR A 1 86 ? -2.949 -7.308 -2.348 1.00 88.31 86 TYR A N 1
ATOM 672 C CA . TYR A 1 86 ? -2.825 -8.170 -3.516 1.00 88.31 86 TYR A CA 1
ATOM 673 C C . TYR A 1 86 ? -1.989 -7.473 -4.590 1.00 88.31 86 TYR A C 1
ATOM 675 O O . TYR A 1 86 ? -2.134 -6.270 -4.801 1.00 88.31 86 TYR A O 1
ATOM 683 N N . CYS A 1 87 ? -1.128 -8.226 -5.267 1.00 84.44 87 CYS A N 1
ATOM 684 C CA . CYS A 1 87 ? -0.411 -7.776 -6.457 1.00 84.44 87 CYS A CA 1
ATOM 685 C C . CYS A 1 87 ? -0.866 -8.645 -7.621 1.00 84.44 87 CYS A C 1
ATOM 687 O O . CYS A 1 87 ? -0.837 -9.869 -7.493 1.00 84.44 87 CYS A O 1
ATOM 689 N N . ASP A 1 88 ? -1.312 -8.018 -8.703 1.00 73.44 88 ASP A N 1
ATOM 690 C CA . ASP A 1 88 ? -1.657 -8.717 -9.939 1.00 73.44 88 ASP A CA 1
ATOM 691 C C . ASP A 1 88 ? -0.441 -8.618 -10.870 1.00 73.44 88 ASP A C 1
ATOM 693 O O . ASP A 1 88 ? -0.179 -7.550 -11.425 1.00 73.44 88 ASP A O 1
ATOM 697 N N . CYS A 1 89 ? 0.370 -9.682 -10.902 1.00 62.75 89 CYS A N 1
ATOM 698 C CA . CYS A 1 89 ? 1.607 -9.786 -11.685 1.00 62.75 89 CYS A CA 1
ATOM 699 C C . CYS A 1 89 ? 1.358 -10.507 -13.014 1.00 62.75 89 CYS A C 1
ATOM 701 O O . CYS A 1 89 ? 0.687 -11.566 -12.982 1.00 62.75 89 CYS A O 1
#

Foldseek 3Di:
DDQQQAKEKEWEQAQDPDPPPLWIWIKMWIGGRPDTDDIDIHTHPDRDPDSVSSQVVSQVVRVVVSVVVQVVVVVVVDHDPDYYYHYDD

Organism: Tanacetum cinerariifolium (NCBI:txid118510)

pLDDT: mean 79.79, std 13.17, range [38.28, 93.06]

Secondary structure (DSSP, 8-state):
------EEEEEEEESSS-TTT---EEEEEEEETTEEEEEEEEE-SS--SSHHHHHHHHHHHHHHHHHHHHHHHHHTT---S---EEE--